Protein AF-A0A7Z9FUJ6-F1 (afdb_monomer)

Structure (mmCIF, N/CA/C/O backbone):
data_AF-A0A7Z9FUJ6-F1
#
_entry.id   AF-A0A7Z9FUJ6-F1
#
loop_
_atom_site.group_PDB
_atom_site.id
_atom_site.type_symbol
_atom_site.label_atom_id
_atom_site.label_alt_id
_atom_site.label_comp_id
_atom_site.label_asym_id
_atom_site.label_entity_id
_atom_site.label_seq_id
_atom_site.pdbx_PDB_ins_code
_atom_site.Cartn_x
_atom_site.Cartn_y
_atom_site.Cartn_z
_atom_site.occupancy
_atom_site.B_iso_or_equiv
_atom_site.auth_seq_id
_atom_site.auth_comp_id
_atom_site.auth_asym_id
_atom_site.auth_atom_id
_atom_site.pdbx_PDB_model_num
ATOM 1 N N . PHE A 1 1 ? -5.712 -7.164 4.061 1.00 82.19 1 PHE A N 1
ATOM 2 C CA . PHE A 1 1 ? -5.294 -5.777 4.360 1.00 82.19 1 PHE A CA 1
ATOM 3 C C . PHE A 1 1 ? -5.244 -5.557 5.870 1.00 82.19 1 PHE A C 1
ATOM 5 O O . PHE A 1 1 ? -6.222 -5.864 6.547 1.00 82.19 1 PHE A O 1
ATOM 12 N N . ILE A 1 2 ? -4.112 -5.079 6.404 1.00 94.31 2 ILE A N 1
ATOM 13 C CA . ILE A 1 2 ? -3.849 -5.029 7.857 1.00 94.31 2 ILE A CA 1
ATOM 14 C C . ILE A 1 2 ? -4.746 -4.037 8.618 1.00 94.31 2 ILE A C 1
ATOM 16 O O . ILE A 1 2 ? -5.009 -4.239 9.803 1.00 94.31 2 ILE A O 1
ATOM 20 N N . PHE A 1 3 ? -5.311 -3.041 7.922 1.00 96.62 3 PHE A N 1
ATOM 21 C CA . PHE A 1 3 ? -6.261 -2.074 8.481 1.00 96.62 3 PHE A CA 1
ATOM 22 C C . PHE A 1 3 ? -7.378 -2.723 9.312 1.00 96.62 3 PHE A C 1
ATOM 24 O O . PHE A 1 3 ? -7.696 -2.244 10.397 1.00 96.62 3 PHE A O 1
ATOM 31 N N . GLY A 1 4 ? -7.937 -3.846 8.841 1.00 94.38 4 GLY A N 1
ATOM 32 C CA . GLY A 1 4 ? -9.034 -4.536 9.526 1.00 94.38 4 GLY A CA 1
ATOM 33 C C . GLY A 1 4 ? -8.681 -5.007 10.942 1.00 94.38 4 GLY A C 1
ATOM 34 O O . GLY A 1 4 ? -9.561 -5.021 11.798 1.00 94.38 4 GLY A O 1
ATOM 35 N N . LYS A 1 5 ? -7.404 -5.332 11.197 1.00 96.06 5 LYS A N 1
ATOM 36 C CA . LYS A 1 5 ? -6.885 -5.631 12.540 1.00 96.06 5 LYS A CA 1
ATOM 37 C C . LYS A 1 5 ? -6.537 -4.352 13.299 1.00 96.06 5 LYS A C 1
ATOM 39 O O . LYS A 1 5 ? -6.907 -4.221 14.457 1.00 96.06 5 LYS A O 1
ATOM 44 N N . PHE A 1 6 ? -5.877 -3.385 12.655 1.00 97.19 6 PHE A N 1
ATOM 45 C CA . PHE A 1 6 ? -5.496 -2.130 13.316 1.00 97.19 6 PHE A CA 1
ATOM 46 C C . PHE A 1 6 ? -6.703 -1.369 13.865 1.00 97.19 6 PHE A C 1
ATOM 48 O O . PHE A 1 6 ? -6.667 -0.951 15.016 1.00 97.19 6 PHE A O 1
ATOM 55 N N . ARG A 1 7 ? -7.814 -1.281 13.124 1.00 96.56 7 ARG A N 1
ATOM 56 C CA . ARG A 1 7 ? -9.029 -0.590 13.596 1.00 96.56 7 ARG A CA 1
ATOM 57 C C . ARG A 1 7 ? -9.665 -1.200 14.855 1.00 96.56 7 ARG A C 1
ATOM 59 O O . ARG A 1 7 ? -10.528 -0.567 15.445 1.00 96.56 7 ARG A O 1
ATOM 66 N N . GLN A 1 8 ? -9.281 -2.422 15.238 1.00 96.50 8 GLN A N 1
ATOM 67 C CA . GLN A 1 8 ? -9.731 -3.085 16.470 1.00 96.50 8 GLN A CA 1
ATOM 68 C C . GLN A 1 8 ? -8.797 -2.819 17.662 1.00 96.50 8 GLN A C 1
ATOM 70 O O . GLN A 1 8 ? -9.179 -3.074 18.797 1.00 96.50 8 GLN A O 1
ATOM 75 N N . LEU A 1 9 ? -7.575 -2.340 17.409 1.00 97.38 9 LEU A N 1
ATOM 76 C CA . LEU A 1 9 ? -6.513 -2.189 18.411 1.00 97.38 9 LEU A CA 1
ATOM 77 C C . LEU A 1 9 ? -6.161 -0.725 18.702 1.00 97.38 9 LEU A C 1
ATOM 79 O O . LEU A 1 9 ? -5.530 -0.439 19.713 1.00 97.38 9 LEU A O 1
ATOM 83 N N . MET A 1 10 ? -6.521 0.203 17.812 1.00 96.31 10 MET A N 1
ATOM 84 C CA . MET A 1 10 ? -6.159 1.617 17.921 1.00 96.31 10 MET A CA 1
ATOM 85 C C . MET A 1 10 ? -7.223 2.528 17.290 1.00 96.31 10 MET A C 1
ATOM 87 O O . MET A 1 10 ? -8.062 2.083 16.507 1.00 96.31 10 MET A O 1
ATOM 91 N N . TRP A 1 11 ? -7.155 3.826 17.596 1.00 97.12 11 TRP A N 1
ATOM 92 C CA . TRP A 1 11 ? -7.940 4.877 16.936 1.00 97.12 11 TRP A CA 1
ATOM 93 C C . TRP A 1 11 ? -7.866 4.826 15.400 1.00 97.12 11 TRP A C 1
ATOM 95 O O . TRP A 1 11 ? -6.808 4.632 14.797 1.00 97.12 11 TRP A O 1
ATOM 105 N N . VAL A 1 12 ? -9.025 5.035 14.769 1.00 97.44 12 VAL A N 1
ATOM 106 C CA . VAL A 1 12 ? -9.238 4.831 13.328 1.00 97.44 12 VAL A CA 1
ATOM 107 C C . VAL A 1 12 ? -8.287 5.648 12.442 1.00 97.44 12 VAL A C 1
ATOM 109 O O . VAL A 1 12 ? -7.729 5.054 11.521 1.00 97.44 12 VAL A O 1
ATOM 112 N N . PRO A 1 13 ? -8.032 6.952 12.685 1.00 97.56 13 PRO A N 1
ATOM 113 C CA . PRO A 1 13 ? -7.120 7.714 11.830 1.00 97.56 13 PRO A CA 1
ATOM 114 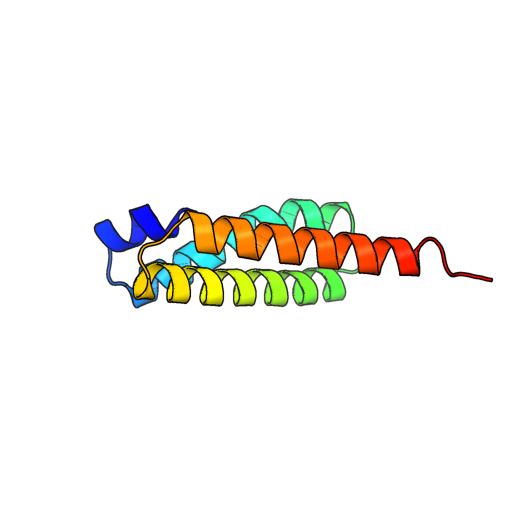C C . PRO A 1 13 ? -5.698 7.142 11.813 1.00 97.56 13 PRO A C 1
ATOM 116 O O . PRO A 1 13 ? -5.097 7.018 10.747 1.00 97.56 13 PRO A O 1
ATOM 119 N N . LEU A 1 14 ? -5.177 6.707 12.964 1.00 97.94 14 LEU A N 1
ATOM 120 C CA . LEU A 1 14 ? -3.868 6.055 13.008 1.00 97.94 14 LEU A CA 1
ATOM 121 C C . LEU A 1 14 ? -3.907 4.671 12.373 1.00 97.94 14 LEU A C 1
ATOM 123 O O . LEU A 1 14 ? -2.967 4.315 11.671 1.00 97.94 14 LEU A O 1
ATOM 127 N N . ALA A 1 15 ? -4.987 3.908 12.567 1.00 97.88 15 ALA A N 1
ATOM 128 C CA . ALA A 1 15 ? -5.148 2.624 11.896 1.00 97.88 15 ALA A CA 1
ATOM 129 C C . ALA A 1 15 ? -5.081 2.787 10.369 1.00 97.88 15 ALA A C 1
ATOM 131 O O . ALA A 1 15 ? -4.405 1.999 9.708 1.00 97.88 15 ALA A O 1
ATOM 132 N N . ILE A 1 16 ? -5.724 3.826 9.818 1.00 98.12 16 ILE A N 1
ATOM 133 C CA . ILE A 1 16 ? -5.661 4.186 8.393 1.00 98.12 16 ILE A CA 1
ATOM 134 C C . ILE A 1 16 ? -4.211 4.469 7.993 1.00 98.12 16 ILE A C 1
ATOM 136 O O . ILE A 1 16 ? -3.672 3.761 7.141 1.00 98.12 16 ILE A O 1
ATOM 140 N N . VAL A 1 17 ? -3.561 5.439 8.643 1.00 98.31 17 VAL A N 1
ATOM 141 C CA . VAL A 1 17 ? -2.205 5.879 8.279 1.00 98.31 17 VAL A CA 1
ATOM 142 C C . VAL A 1 17 ? -1.192 4.743 8.406 1.00 98.31 17 VAL A C 1
ATOM 144 O O . VAL A 1 17 ? -0.475 4.461 7.450 1.00 98.31 17 VAL A O 1
ATOM 147 N N . LEU A 1 18 ? -1.159 4.033 9.535 1.00 98.12 18 LEU A N 1
ATOM 148 C CA . LEU A 1 18 ? -0.213 2.935 9.742 1.00 98.12 18 LEU A CA 1
ATOM 149 C C . LEU A 1 18 ? -0.459 1.782 8.774 1.00 98.12 18 LEU A C 1
ATOM 151 O O . LEU A 1 18 ? 0.500 1.205 8.269 1.00 98.12 18 LEU A O 1
ATOM 155 N N . SER A 1 19 ? -1.718 1.458 8.467 1.00 97.62 19 SER A N 1
ATOM 156 C CA . SER A 1 19 ? -2.007 0.409 7.486 1.00 97.62 19 SER A CA 1
ATOM 157 C C . SER A 1 19 ? -1.542 0.779 6.076 1.00 97.62 19 SER A C 1
ATOM 159 O O . SER A 1 19 ? -1.029 -0.088 5.369 1.00 97.62 19 SER A O 1
ATOM 161 N N . ALA A 1 20 ? -1.658 2.055 5.690 1.00 97.94 20 ALA A N 1
ATOM 162 C CA . ALA A 1 20 ? -1.161 2.568 4.418 1.00 97.94 20 ALA A CA 1
ATOM 163 C C . ALA A 1 20 ? 0.377 2.601 4.378 1.00 97.94 20 ALA A C 1
ATOM 165 O O . ALA A 1 20 ? 0.965 2.214 3.369 1.00 97.94 20 ALA A O 1
ATOM 166 N N . ILE A 1 21 ? 1.041 2.965 5.483 1.00 98.00 21 ILE A N 1
ATOM 167 C CA . ILE A 1 21 ? 2.506 2.878 5.610 1.00 98.00 21 ILE A CA 1
ATOM 168 C C . ILE A 1 21 ? 2.964 1.426 5.4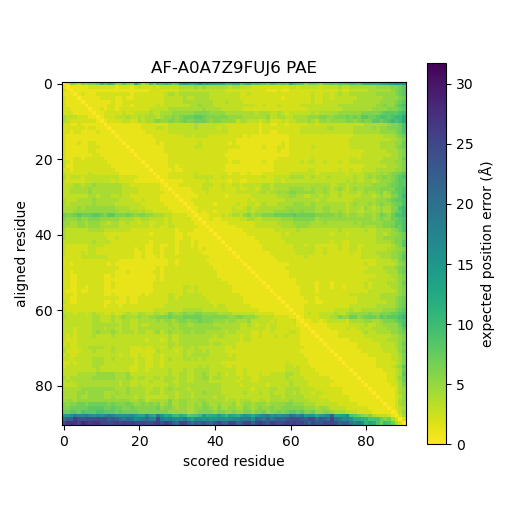61 1.00 98.00 21 ILE A C 1
ATOM 170 O O . ILE A 1 21 ? 3.823 1.149 4.630 1.00 98.00 21 ILE A O 1
ATOM 174 N N . SER A 1 22 ? 2.377 0.481 6.204 1.00 97.00 22 SER A N 1
ATOM 175 C CA . SER A 1 22 ? 2.736 -0.942 6.096 1.00 97.00 22 SER A CA 1
ATOM 176 C C . SER A 1 22 ? 2.533 -1.481 4.680 1.00 97.00 22 SER A C 1
ATOM 178 O O . SER A 1 22 ? 3.359 -2.242 4.184 1.00 97.00 22 SER A O 1
ATOM 180 N N . PHE A 1 23 ? 1.450 -1.070 4.017 1.00 96.12 23 PHE A N 1
ATOM 181 C CA . PHE A 1 23 ? 1.185 -1.432 2.630 1.00 96.12 23 PHE A CA 1
ATOM 182 C C . PHE A 1 23 ? 2.242 -0.857 1.676 1.00 96.12 23 PHE A C 1
ATOM 184 O O . PHE A 1 23 ? 2.751 -1.576 0.823 1.00 96.12 23 PHE A O 1
ATOM 191 N N . THR A 1 24 ? 2.653 0.394 1.869 1.00 97.38 24 THR A N 1
ATOM 192 C CA . THR A 1 24 ? 3.695 1.045 1.056 1.00 97.38 24 THR A CA 1
ATOM 193 C C . THR A 1 24 ? 5.067 0.409 1.274 1.00 97.38 24 THR A C 1
ATOM 195 O O . THR A 1 24 ? 5.756 0.081 0.314 1.00 97.38 24 THR A O 1
ATOM 198 N N . LEU A 1 25 ? 5.441 0.131 2.526 1.00 95.44 25 LEU A N 1
ATOM 199 C CA . LEU A 1 25 ? 6.694 -0.555 2.868 1.00 95.44 25 LEU A CA 1
ATOM 200 C C . LEU A 1 25 ? 6.775 -1.969 2.286 1.00 95.44 25 LEU A C 1
ATOM 202 O O . LEU A 1 25 ? 7.864 -2.453 2.009 1.00 95.44 25 LEU A O 1
ATOM 206 N N . HIS A 1 26 ? 5.645 -2.640 2.070 1.00 94.62 26 HIS A N 1
ATOM 207 C CA . HIS A 1 26 ? 5.641 -3.902 1.336 1.00 94.62 26 HIS A CA 1
ATOM 208 C C . HIS A 1 26 ? 6.018 -3.709 -0.148 1.00 94.62 26 HIS A C 1
ATOM 210 O O . HIS A 1 26 ? 6.75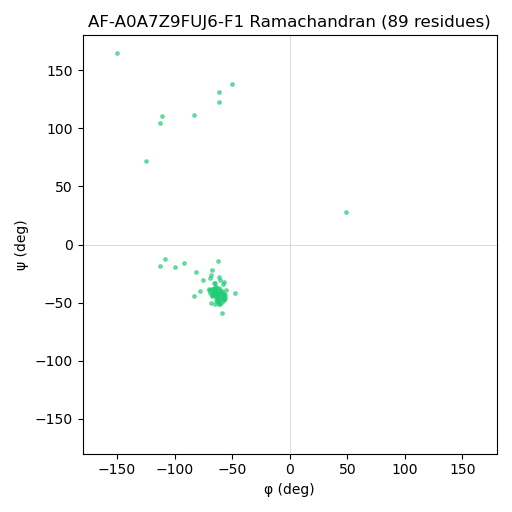8 -4.516 -0.705 1.00 94.62 26 HIS A O 1
ATOM 216 N N . HIS A 1 27 ? 5.567 -2.619 -0.777 1.00 94.00 27 HIS A N 1
ATOM 217 C CA . HIS A 1 27 ? 5.811 -2.331 -2.197 1.00 94.00 27 HIS A CA 1
ATOM 218 C C . HIS A 1 27 ? 7.178 -1.707 -2.471 1.00 94.00 27 HIS A C 1
ATOM 220 O O . HIS A 1 27 ? 7.699 -1.860 -3.577 1.00 94.00 27 HIS A O 1
ATOM 226 N N . ILE A 1 28 ? 7.788 -1.051 -1.480 1.00 95.00 28 ILE A N 1
ATOM 227 C CA . ILE A 1 28 ? 9.098 -0.414 -1.653 1.00 95.00 28 ILE A CA 1
ATOM 228 C C . ILE A 1 28 ? 10.164 -1.416 -2.107 1.00 95.00 28 ILE A C 1
ATOM 230 O O . ILE A 1 28 ? 11.029 -1.042 -2.891 1.00 95.00 28 ILE A O 1
ATOM 234 N N . VAL A 1 29 ? 10.075 -2.685 -1.684 1.00 93.56 29 VAL A N 1
ATOM 235 C CA . VAL A 1 29 ? 11.020 -3.742 -2.077 1.00 93.56 29 VAL A CA 1
ATOM 236 C C . VAL A 1 29 ? 10.916 -4.011 -3.574 1.00 93.56 29 VAL A C 1
ATOM 238 O O . VAL A 1 29 ? 11.917 -3.962 -4.278 1.00 93.56 29 VAL A O 1
ATOM 241 N N . VAL A 1 30 ? 9.700 -4.235 -4.077 1.00 91.56 30 VAL A N 1
ATOM 242 C CA . VAL A 1 30 ? 9.463 -4.510 -5.501 1.00 91.56 30 VAL A CA 1
ATOM 243 C C . VAL A 1 30 ? 9.852 -3.297 -6.346 1.00 91.56 30 VAL A C 1
ATOM 245 O O . VAL A 1 30 ? 10.596 -3.437 -7.312 1.00 91.56 30 VAL A O 1
ATOM 248 N N . LEU A 1 31 ? 9.415 -2.097 -5.957 1.00 93.12 31 LEU A N 1
ATOM 249 C CA . LEU A 1 31 ? 9.721 -0.876 -6.705 1.00 93.12 31 LEU A CA 1
ATOM 250 C C . LEU A 1 31 ? 11.226 -0.589 -6.744 1.00 93.12 31 LEU A C 1
ATOM 252 O O . LEU A 1 31 ? 11.745 -0.292 -7.812 1.00 93.12 31 LEU A O 1
ATOM 256 N N . SER A 1 32 ? 11.937 -0.751 -5.626 1.00 92.88 32 SER A N 1
ATOM 257 C CA . SER A 1 32 ? 13.391 -0.531 -5.573 1.00 92.88 32 SER A CA 1
ATOM 258 C C . SER A 1 32 ? 14.193 -1.567 -6.364 1.00 92.88 32 SER A C 1
ATOM 260 O O . SER A 1 32 ? 15.303 -1.273 -6.793 1.00 92.88 32 SER A O 1
ATOM 262 N N . VAL A 1 33 ? 13.664 -2.782 -6.547 1.00 94.12 33 VAL A N 1
ATOM 263 C CA . VAL A 1 33 ? 14.335 -3.837 -7.325 1.00 94.12 33 VAL A CA 1
ATOM 264 C C . VAL A 1 33 ? 14.185 -3.610 -8.829 1.00 94.12 33 VAL A C 1
ATOM 266 O O . VAL A 1 33 ? 15.134 -3.842 -9.573 1.00 94.12 33 VAL A O 1
ATOM 269 N N . TYR A 1 34 ? 13.010 -3.168 -9.288 1.00 89.56 34 TYR A N 1
ATOM 270 C CA . TYR A 1 34 ? 12.710 -3.076 -10.722 1.00 89.56 34 TYR A CA 1
ATOM 271 C C . TYR A 1 34 ? 12.864 -1.675 -11.322 1.00 89.56 34 TYR A C 1
ATOM 273 O O . TYR A 1 34 ? 12.990 -1.562 -12.540 1.00 89.56 34 TYR A O 1
ATOM 281 N N . ILE A 1 35 ? 12.854 -0.612 -10.512 1.00 91.31 35 ILE A N 1
ATOM 282 C CA . ILE A 1 35 ? 12.959 0.774 -10.984 1.00 91.31 35 ILE A CA 1
ATOM 283 C C . ILE A 1 35 ? 14.318 1.354 -10.558 1.00 91.31 35 ILE A C 1
ATOM 285 O O . ILE A 1 35 ? 14.521 1.602 -9.370 1.00 91.31 35 ILE A O 1
ATOM 289 N N . PRO A 1 36 ? 15.246 1.610 -11.503 1.00 91.38 36 PRO A N 1
ATOM 290 C CA . PRO A 1 36 ? 16.579 2.126 -11.175 1.00 91.38 36 PRO A CA 1
ATOM 291 C C . PRO A 1 36 ? 16.578 3.573 -10.662 1.00 91.38 36 PRO A C 1
ATOM 293 O O . PRO A 1 36 ? 17.470 3.969 -9.917 1.00 91.38 36 PRO A O 1
ATOM 296 N N . ASP A 1 37 ? 15.601 4.379 -11.087 1.00 94.62 37 ASP A N 1
ATOM 297 C CA . ASP A 1 37 ? 15.494 5.785 -10.697 1.00 94.62 37 ASP A CA 1
ATOM 298 C C . ASP A 1 37 ? 14.794 5.924 -9.340 1.00 94.62 37 ASP A C 1
ATOM 300 O O . ASP A 1 37 ? 13.584 5.714 -9.211 1.00 94.62 37 ASP A O 1
ATOM 304 N N . LEU A 1 38 ? 15.559 6.342 -8.330 1.00 94.0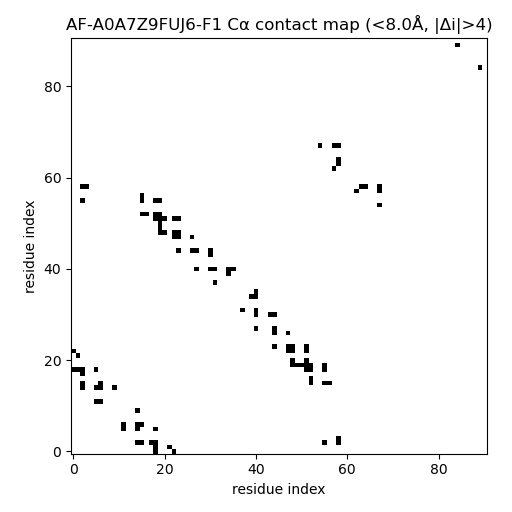0 38 LEU A N 1
ATOM 305 C CA . LEU A 1 38 ? 15.065 6.568 -6.975 1.00 94.00 38 LEU A CA 1
ATOM 306 C C . LEU A 1 38 ? 13.921 7.595 -6.921 1.00 94.00 38 LEU A C 1
ATOM 308 O O . LEU A 1 38 ? 12.999 7.440 -6.121 1.00 94.00 38 LEU A O 1
ATOM 312 N N . SER A 1 39 ? 13.937 8.617 -7.777 1.00 95.38 39 SER A N 1
ATOM 313 C CA . SER A 1 39 ? 12.880 9.637 -7.823 1.00 95.38 39 SER A CA 1
ATOM 314 C C . SER A 1 39 ? 11.55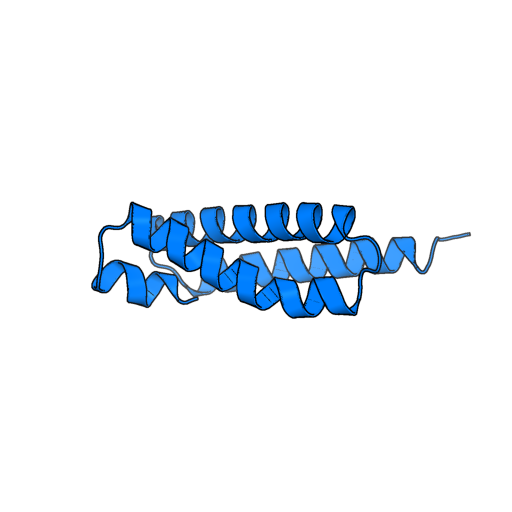4 9.022 -8.267 1.00 95.38 39 SER A C 1
ATOM 316 O O . SER A 1 39 ? 10.505 9.306 -7.685 1.00 95.38 39 SER A O 1
ATOM 318 N N . MET A 1 40 ? 11.607 8.116 -9.247 1.00 94.38 40 MET A N 1
ATOM 319 C CA . MET A 1 40 ? 10.445 7.351 -9.703 1.00 94.38 40 MET A CA 1
ATOM 320 C C . MET A 1 40 ? 9.972 6.356 -8.643 1.00 94.38 40 MET A C 1
ATOM 322 O O . MET A 1 40 ? 8.768 6.238 -8.421 1.00 94.38 40 MET A O 1
ATOM 326 N N . VAL A 1 41 ? 10.889 5.692 -7.928 1.00 95.12 41 VAL A N 1
ATOM 327 C CA . VAL A 1 41 ? 10.536 4.823 -6.788 1.00 95.12 41 VAL A CA 1
ATOM 328 C C . VAL A 1 41 ? 9.758 5.609 -5.735 1.00 95.12 41 VAL A C 1
ATOM 330 O O . VAL A 1 41 ? 8.713 5.142 -5.276 1.00 95.12 41 VAL A O 1
ATOM 333 N N . VAL A 1 42 ? 10.225 6.804 -5.364 1.00 95.69 42 VAL A N 1
ATOM 334 C CA . VAL A 1 42 ? 9.530 7.672 -4.400 1.00 95.69 42 VAL A CA 1
ATOM 335 C C . VAL A 1 42 ? 8.154 8.067 -4.931 1.00 95.69 42 VAL A C 1
ATOM 337 O O . VAL A 1 42 ? 7.162 7.898 -4.222 1.00 95.69 42 VAL A O 1
ATOM 340 N N . LEU A 1 43 ? 8.066 8.521 -6.183 1.00 96.06 43 LEU A N 1
ATOM 341 C CA . LEU A 1 43 ? 6.803 8.922 -6.805 1.00 96.06 43 LEU A CA 1
ATOM 342 C C . LEU A 1 43 ? 5.778 7.779 -6.833 1.00 96.06 43 LEU A C 1
ATOM 344 O O . LEU A 1 43 ? 4.621 7.969 -6.455 1.00 96.06 43 LEU A O 1
ATOM 348 N N . PHE A 1 44 ? 6.190 6.576 -7.231 1.00 95.00 44 PHE A N 1
ATOM 349 C CA . PHE A 1 44 ? 5.304 5.415 -7.268 1.00 95.00 44 PHE A CA 1
ATOM 350 C C . PHE A 1 44 ? 4.884 4.969 -5.867 1.00 95.00 44 PHE A C 1
ATOM 352 O O . PHE A 1 44 ? 3.712 4.658 -5.660 1.00 95.00 44 PHE A O 1
ATOM 359 N N . ASN A 1 45 ? 5.780 5.023 -4.875 1.00 96.56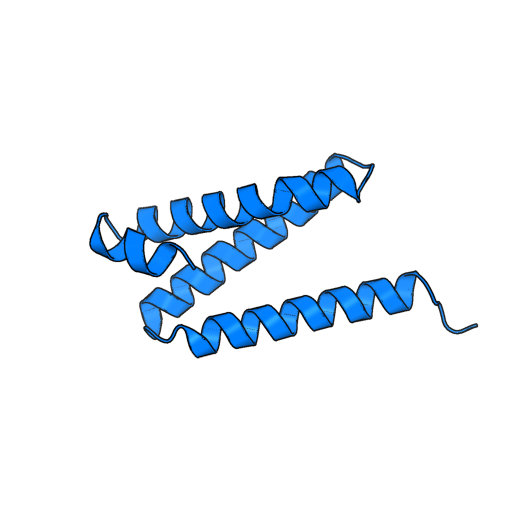 45 ASN A N 1
ATOM 360 C CA . ASN A 1 45 ? 5.415 4.748 -3.483 1.00 96.56 45 ASN A CA 1
ATOM 361 C C . ASN A 1 45 ? 4.425 5.777 -2.916 1.00 96.56 45 ASN A C 1
ATOM 363 O O . ASN A 1 45 ? 3.555 5.393 -2.138 1.00 96.56 45 ASN A O 1
ATOM 367 N N . LEU A 1 46 ? 4.484 7.052 -3.322 1.00 97.38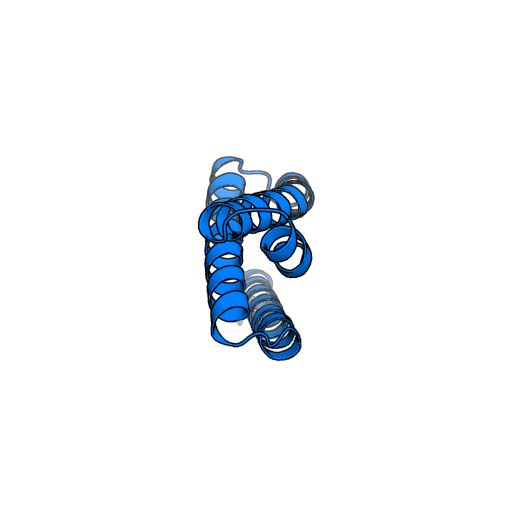 46 LEU A N 1
ATOM 368 C CA . LEU A 1 46 ? 3.456 8.038 -2.956 1.00 97.38 46 LEU A CA 1
ATOM 369 C C . LEU A 1 46 ? 2.081 7.652 -3.521 1.00 97.38 46 LEU A C 1
ATOM 371 O O . LEU A 1 46 ? 1.075 7.764 -2.819 1.00 97.38 46 LEU A O 1
ATOM 375 N N . GLY A 1 47 ? 2.039 7.138 -4.753 1.00 96.38 47 GLY A N 1
ATOM 376 C CA . GLY A 1 47 ? 0.823 6.584 -5.353 1.00 96.38 47 GLY A CA 1
ATOM 377 C C . GLY A 1 47 ? 0.287 5.368 -4.590 1.00 96.38 47 GLY A C 1
ATOM 378 O O . GLY A 1 47 ? -0.895 5.325 -4.247 1.00 96.38 47 GLY A O 1
ATOM 379 N N . VAL A 1 48 ? 1.159 4.412 -4.250 1.00 96.94 48 VAL A N 1
ATOM 380 C CA . VAL A 1 48 ? 0.811 3.232 -3.434 1.00 96.94 48 VAL A CA 1
ATOM 381 C C . VAL A 1 48 ? 0.280 3.648 -2.059 1.00 96.94 48 VAL A C 1
ATOM 383 O O . VAL A 1 48 ? -0.732 3.115 -1.599 1.00 96.94 48 VAL A O 1
ATOM 386 N N . PHE A 1 49 ? 0.913 4.634 -1.420 1.00 98.12 49 PHE A N 1
ATOM 387 C CA . PHE A 1 49 ? 0.479 5.172 -0.133 1.00 98.12 49 PHE A CA 1
ATOM 388 C C . PHE A 1 49 ? -0.908 5.811 -0.222 1.00 98.12 49 PHE A C 1
ATOM 390 O O . PHE A 1 49 ? -1.780 5.498 0.592 1.00 98.12 49 PHE A O 1
ATOM 397 N N . ALA A 1 50 ? -1.149 6.644 -1.240 1.00 98.06 50 ALA A N 1
ATOM 398 C CA . ALA A 1 50 ? -2.458 7.240 -1.491 1.00 98.06 50 ALA A CA 1
ATOM 399 C C . ALA A 1 50 ? -3.536 6.168 -1.725 1.00 98.06 50 ALA A C 1
ATOM 401 O O . ALA A 1 50 ? -4.613 6.245 -1.131 1.00 98.06 50 ALA A O 1
ATOM 402 N N . GLY A 1 51 ? -3.230 5.127 -2.507 1.00 96.75 51 GLY A N 1
ATOM 403 C CA . GLY A 1 51 ? -4.102 3.961 -2.670 1.00 96.75 51 GLY A CA 1
ATOM 404 C C . GLY A 1 51 ? -4.421 3.293 -1.331 1.00 96.75 51 GLY A C 1
ATOM 405 O O . GLY A 1 51 ? -5.588 3.077 -1.003 1.00 96.75 51 GLY A O 1
ATOM 406 N N . GLY A 1 52 ? -3.403 3.058 -0.498 1.00 97.38 52 GLY A N 1
ATOM 407 C CA . GLY A 1 52 ? -3.555 2.516 0.854 1.00 97.38 52 GLY A CA 1
ATOM 408 C C . GLY A 1 52 ? -4.492 3.342 1.743 1.00 97.38 52 GLY A C 1
ATOM 409 O O . GLY A 1 52 ? -5.351 2.771 2.419 1.00 97.38 52 GLY A O 1
ATOM 410 N N . LEU A 1 53 ? -4.379 4.676 1.710 1.00 98.31 53 LEU A N 1
ATOM 411 C CA . LEU A 1 53 ? -5.281 5.582 2.434 1.00 98.31 53 LEU A CA 1
ATOM 412 C C . LEU A 1 53 ? -6.725 5.473 1.927 1.00 98.31 53 LEU A C 1
ATOM 414 O O . LEU A 1 53 ? -7.651 5.358 2.734 1.00 98.31 53 LEU A O 1
ATOM 418 N N . ILE A 1 54 ? -6.919 5.467 0.604 1.00 97.69 54 ILE A N 1
ATOM 419 C CA . ILE A 1 54 ? -8.239 5.352 -0.032 1.00 97.69 54 ILE A CA 1
ATOM 420 C C . ILE A 1 54 ? -8.895 4.029 0.361 1.00 97.69 54 ILE A C 1
ATOM 422 O O . ILE A 1 54 ? -10.021 4.018 0.859 1.00 97.69 54 ILE A O 1
ATOM 426 N N . TRP A 1 55 ? -8.190 2.909 0.206 1.00 97.69 55 TRP A N 1
ATOM 427 C CA . TRP A 1 55 ? -8.718 1.591 0.546 1.00 97.69 55 TRP A CA 1
ATOM 428 C C . TRP A 1 55 ? -9.002 1.437 2.038 1.00 97.69 55 TRP A C 1
ATOM 430 O O . TRP A 1 55 ? -10.014 0.839 2.393 1.00 97.69 55 TRP A O 1
ATOM 440 N N . ALA A 1 56 ? -8.185 2.006 2.928 1.00 97.38 56 ALA A N 1
ATOM 441 C CA . ALA A 1 56 ? -8.480 2.026 4.363 1.00 97.38 56 ALA A CA 1
ATOM 442 C C . ALA A 1 56 ? -9.733 2.843 4.691 1.00 97.38 56 ALA A C 1
ATOM 444 O O . ALA A 1 56 ? -10.595 2.363 5.430 1.00 97.38 56 ALA A O 1
ATOM 445 N N . GLY A 1 57 ? -9.889 4.025 4.090 1.00 96.94 57 GLY A N 1
ATOM 446 C CA . GLY A 1 57 ? -11.092 4.845 4.240 1.00 96.94 57 GLY A CA 1
ATOM 447 C C . GLY A 1 57 ? -12.351 4.143 3.724 1.00 96.94 57 GLY A C 1
ATOM 448 O O . GLY A 1 57 ? -13.376 4.109 4.410 1.00 96.94 57 GLY A O 1
ATOM 449 N N . LEU A 1 58 ? -12.268 3.504 2.554 1.00 96.31 58 LEU A N 1
ATOM 450 C CA . LEU A 1 58 ? -13.361 2.701 2.000 1.00 96.31 58 LEU A CA 1
ATOM 451 C C . LEU A 1 58 ? -13.670 1.487 2.882 1.00 96.31 58 LEU A C 1
ATOM 453 O O . LEU A 1 58 ? -14.843 1.168 3.086 1.00 96.31 58 LEU A O 1
ATOM 457 N N . TYR A 1 59 ? -12.652 0.844 3.466 1.00 96.81 59 TYR A N 1
ATOM 458 C CA . TYR A 1 59 ? -12.869 -0.317 4.334 1.00 96.81 59 TYR A CA 1
ATOM 459 C C . TYR A 1 59 ? -13.583 0.113 5.599 1.00 96.81 59 TYR A C 1
ATOM 461 O O . TYR A 1 59 ? -14.493 -0.563 6.068 1.00 96.81 59 TYR A O 1
ATOM 469 N N . GLN A 1 60 ? -13.196 1.261 6.146 1.00 96.81 60 GLN A N 1
ATOM 470 C CA . GLN A 1 60 ? -13.864 1.813 7.305 1.00 96.81 60 GLN A CA 1
ATOM 471 C C . GLN A 1 60 ? -15.327 2.135 7.004 1.00 96.81 60 GLN A C 1
ATOM 473 O O . GLN A 1 60 ? -16.200 1.765 7.786 1.00 96.81 60 GLN A O 1
ATOM 478 N N . LYS A 1 61 ? -15.596 2.788 5.868 1.00 95.62 61 LYS A N 1
ATOM 479 C CA . LYS A 1 61 ? -16.941 3.233 5.492 1.00 95.62 61 LYS A CA 1
ATOM 480 C C . LYS A 1 61 ? -17.892 2.074 5.198 1.00 95.62 61 LYS A C 1
ATOM 482 O O . LYS A 1 61 ? -19.039 2.112 5.625 1.00 95.62 61 LYS A O 1
ATOM 487 N N . PHE A 1 62 ? -17.430 1.063 4.466 1.00 94.12 62 PHE A N 1
ATOM 488 C CA . PHE A 1 62 ? -18.300 0.005 3.945 1.00 94.12 62 PHE A CA 1
ATOM 489 C C . PHE A 1 62 ? -18.117 -1.347 4.635 1.00 94.12 62 PHE A C 1
ATOM 491 O O . PHE A 1 62 ? -18.924 -2.247 4.427 1.00 94.12 62 PHE A O 1
ATOM 498 N N . SER A 1 63 ? -17.056 -1.523 5.430 1.00 93.19 63 SER A N 1
ATOM 499 C CA . SER A 1 63 ? -16.700 -2.789 6.092 1.00 93.19 63 SER A CA 1
ATOM 500 C C . SER A 1 63 ? -16.697 -4.013 5.166 1.00 93.19 63 SER A C 1
ATOM 502 O O . SER A 1 63 ? -16.856 -5.142 5.618 1.00 93.19 63 SER A O 1
ATOM 504 N N . ASN A 1 64 ? -16.444 -3.796 3.872 1.00 93.25 64 ASN A N 1
ATOM 505 C CA . ASN A 1 64 ? -16.432 -4.833 2.851 1.00 93.25 64 ASN A CA 1
ATOM 506 C C . ASN A 1 64 ? -15.011 -5.039 2.314 1.00 93.25 64 ASN A C 1
ATOM 508 O O . ASN A 1 64 ? -14.505 -4.243 1.522 1.00 93.25 64 ASN A O 1
ATOM 512 N N . PHE A 1 65 ? -14.380 -6.133 2.739 1.00 92.38 65 PHE A N 1
ATOM 513 C CA . PHE A 1 65 ? -13.036 -6.500 2.298 1.00 92.38 65 PHE A CA 1
ATOM 514 C C . PHE A 1 65 ? -12.972 -6.832 0.800 1.00 92.38 65 PHE A C 1
ATOM 516 O O . PHE A 1 65 ? -12.021 -6.438 0.126 1.00 92.38 65 PHE A O 1
ATOM 523 N N . TRP A 1 66 ? -13.987 -7.521 0.274 1.00 94.19 66 TRP A N 1
ATOM 524 C CA . TRP A 1 66 ? -14.019 -7.972 -1.117 1.00 94.19 66 TRP A CA 1
ATOM 525 C C . TRP A 1 66 ? -14.085 -6.812 -2.101 1.00 94.19 66 TRP A C 1
ATOM 527 O O . TRP A 1 66 ? -13.375 -6.830 -3.099 1.00 94.19 66 TRP A O 1
ATOM 537 N N . ALA A 1 67 ? -14.873 -5.779 -1.796 1.00 91.12 67 ALA A N 1
ATOM 538 C CA . ALA A 1 67 ? -14.957 -4.584 -2.633 1.00 91.12 67 ALA A CA 1
ATOM 539 C C . ALA A 1 67 ? -13.587 -3.903 -2.789 1.00 91.12 67 ALA A C 1
ATOM 541 O O . ALA A 1 67 ? -13.198 -3.511 -3.886 1.00 91.12 67 ALA A O 1
ATOM 542 N N . ILE A 1 68 ? -12.825 -3.821 -1.698 1.00 94.06 68 ILE A N 1
ATOM 543 C CA . ILE A 1 68 ? -11.479 -3.243 -1.703 1.00 94.06 68 ILE A CA 1
ATOM 544 C C . ILE A 1 68 ? -10.515 -4.108 -2.483 1.00 94.06 68 ILE A C 1
ATOM 546 O O . ILE A 1 68 ? -9.822 -3.599 -3.358 1.00 94.06 68 ILE A O 1
ATOM 550 N N . TRP A 1 69 ? -10.489 -5.404 -2.181 1.00 94.06 69 TRP A N 1
ATOM 551 C CA . TRP A 1 69 ? -9.594 -6.339 -2.846 1.00 94.06 69 TRP A CA 1
ATOM 552 C C . TRP A 1 69 ? -9.847 -6.381 -4.358 1.00 94.06 69 TRP A C 1
ATOM 554 O O . TRP A 1 69 ? -8.904 -6.312 -5.139 1.00 94.06 69 TRP A O 1
ATOM 564 N N . LEU A 1 70 ? -11.115 -6.392 -4.779 1.00 96.25 70 LEU A N 1
ATOM 565 C CA . LEU A 1 70 ? -11.472 -6.356 -6.195 1.00 96.25 70 LEU A CA 1
ATOM 566 C C . LEU A 1 70 ? -11.082 -5.023 -6.845 1.00 96.25 70 LEU A C 1
ATOM 568 O O . LEU A 1 70 ? -10.525 -5.019 -7.937 1.00 96.25 70 LEU A O 1
ATOM 572 N N . SER A 1 71 ? -11.324 -3.891 -6.176 1.00 94.62 71 SER A N 1
ATOM 573 C CA . SER A 1 71 ? -10.906 -2.583 -6.699 1.00 94.62 71 SER A CA 1
ATOM 574 C C . SER A 1 71 ? -9.386 -2.476 -6.855 1.00 94.62 71 SER A C 1
ATOM 576 O O . SER A 1 71 ? -8.914 -1.912 -7.835 1.00 94.62 71 SER A O 1
ATOM 578 N N . HIS A 1 72 ? -8.625 -3.064 -5.9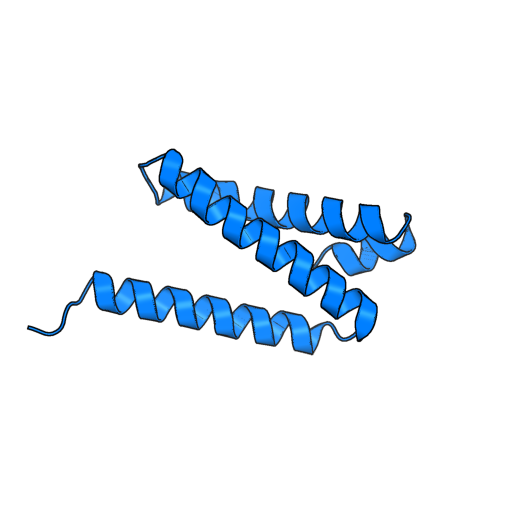29 1.00 94.56 72 HIS A N 1
ATOM 579 C CA . HIS A 1 72 ? -7.171 -3.155 -6.010 1.00 94.56 72 HIS A CA 1
ATOM 580 C C . HIS A 1 72 ? -6.734 -3.982 -7.215 1.00 94.56 72 HIS A C 1
ATOM 582 O O . HIS A 1 72 ? -5.931 -3.513 -8.013 1.00 94.56 72 HIS A O 1
ATOM 588 N N . LEU A 1 73 ? -7.318 -5.169 -7.398 1.00 95.69 73 LEU A N 1
ATOM 589 C CA . LEU A 1 73 ? -7.029 -6.026 -8.547 1.00 95.69 73 LEU A CA 1
ATOM 590 C C . LEU A 1 73 ? -7.250 -5.294 -9.882 1.00 95.69 73 LEU A C 1
ATOM 592 O O . LEU A 1 73 ? -6.463 -5.444 -10.811 1.00 95.69 73 LEU A O 1
ATOM 596 N N . ILE A 1 74 ? -8.300 -4.474 -9.979 1.00 97.25 74 ILE A N 1
ATOM 597 C CA . ILE A 1 74 ? -8.568 -3.662 -11.177 1.00 97.25 74 ILE A CA 1
ATOM 598 C C . ILE A 1 74 ? -7.451 -2.636 -11.413 1.00 97.25 74 ILE A C 1
ATOM 600 O O . ILE A 1 74 ? -7.027 -2.451 -12.554 1.00 97.25 74 ILE A O 1
ATOM 604 N N . VAL A 1 75 ? -6.958 -1.982 -10.356 1.00 95.62 75 VAL A N 1
ATOM 605 C CA . VAL A 1 75 ? -5.828 -1.043 -10.451 1.00 95.62 75 VAL A CA 1
ATOM 606 C C . VAL A 1 75 ? -4.559 -1.765 -10.904 1.00 95.62 75 VAL A C 1
ATOM 608 O O . VAL A 1 75 ? -3.885 -1.263 -11.804 1.00 95.62 75 VAL A O 1
ATOM 611 N N . ASP A 1 76 ? -4.278 -2.957 -10.372 1.00 93.69 76 ASP A N 1
ATOM 612 C CA . ASP A 1 76 ? -3.126 -3.767 -10.790 1.00 93.69 76 ASP A CA 1
ATOM 613 C C . ASP A 1 76 ? -3.193 -4.083 -12.285 1.00 93.69 76 ASP A C 1
ATOM 615 O O . ASP A 1 76 ? -2.239 -3.834 -13.022 1.00 93.69 76 ASP A O 1
ATOM 619 N N . VAL A 1 77 ? -4.345 -4.565 -12.763 1.00 97.00 77 VAL A N 1
ATOM 620 C CA . VAL A 1 77 ? -4.565 -4.830 -14.192 1.00 97.00 77 VAL A CA 1
ATOM 621 C C . VAL A 1 77 ? -4.365 -3.559 -15.017 1.00 97.00 77 VAL A C 1
ATOM 623 O O . VAL A 1 77 ? -3.710 -3.604 -16.056 1.00 97.00 77 VAL A O 1
ATOM 626 N N . GLY A 1 78 ? -4.871 -2.415 -14.552 1.00 96.00 78 GLY A N 1
ATOM 627 C CA . GLY A 1 78 ? -4.679 -1.125 -15.213 1.00 96.00 78 GLY A CA 1
ATOM 628 C C . GLY A 1 78 ? -3.203 -0.752 -15.371 1.00 96.00 78 GLY A C 1
ATOM 629 O O . GLY A 1 78 ? -2.778 -0.389 -16.469 1.00 96.00 78 GLY A O 1
ATOM 630 N N . ILE A 1 79 ? -2.407 -0.900 -14.309 1.00 91.75 79 ILE A N 1
ATOM 631 C CA . ILE A 1 79 ? -0.958 -0.647 -14.341 1.00 91.75 79 ILE A CA 1
ATOM 632 C C . ILE A 1 79 ? -0.272 -1.604 -15.320 1.00 91.75 79 ILE A C 1
ATOM 634 O O . ILE A 1 79 ? 0.498 -1.152 -16.166 1.00 91.75 79 ILE A O 1
ATOM 638 N N . MET A 1 80 ? -0.589 -2.900 -15.267 1.00 91.94 80 MET A N 1
ATOM 639 C CA . MET A 1 80 ? -0.012 -3.897 -16.177 1.00 91.94 80 MET A CA 1
ATOM 640 C C . MET A 1 80 ? -0.335 -3.586 -17.643 1.00 91.94 80 MET A C 1
ATOM 642 O O . MET A 1 80 ? 0.537 -3.709 -18.499 1.00 91.94 80 MET A O 1
ATOM 646 N N . VAL A 1 81 ? -1.552 -3.120 -17.942 1.00 95.56 81 VAL A N 1
ATOM 647 C CA . VAL A 1 81 ? -1.950 -2.692 -19.295 1.00 95.56 81 VAL A CA 1
ATOM 648 C C . VAL A 1 81 ? -1.174 -1.455 -19.748 1.00 95.56 81 VAL A C 1
ATOM 650 O O . VAL A 1 81 ? -0.736 -1.402 -20.898 1.00 95.56 81 VAL A O 1
ATOM 653 N N . ILE A 1 82 ? -0.996 -0.457 -18.877 1.00 92.00 82 ILE A N 1
ATOM 654 C CA . ILE A 1 82 ? -0.215 0.749 -19.199 1.00 92.00 82 ILE A CA 1
ATOM 655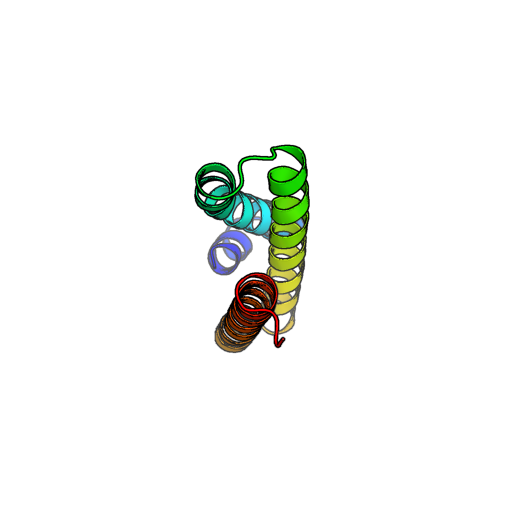 C C . ILE A 1 82 ? 1.236 0.366 -19.500 1.00 92.00 82 ILE A C 1
ATOM 657 O O . ILE A 1 82 ? 1.765 0.754 -20.540 1.00 92.00 82 ILE A O 1
ATOM 661 N N . VAL A 1 83 ? 1.856 -0.439 -18.636 1.00 88.81 83 VAL A N 1
ATOM 662 C CA . VAL A 1 83 ? 3.237 -0.904 -18.822 1.00 88.81 83 VAL A CA 1
ATOM 663 C C . VAL A 1 83 ? 3.363 -1.747 -20.091 1.00 88.81 83 VAL A C 1
ATOM 665 O O . VAL A 1 83 ? 4.289 -1.528 -20.865 1.00 88.81 83 VAL A O 1
ATOM 668 N N . TYR A 1 84 ? 2.410 -2.639 -20.370 1.00 92.12 84 TYR A N 1
ATOM 669 C CA . TYR A 1 84 ? 2.382 -3.416 -21.611 1.00 92.12 84 TYR A CA 1
ATOM 670 C C . TYR A 1 84 ? 2.391 -2.512 -22.851 1.00 92.12 84 TYR A C 1
ATOM 672 O O . TYR A 1 84 ? 3.188 -2.728 -23.756 1.00 92.12 84 TYR A O 1
ATOM 680 N N . LYS A 1 85 ? 1.573 -1.453 -22.879 1.00 93.50 85 LYS A N 1
ATOM 681 C CA . LYS A 1 85 ? 1.549 -0.497 -24.000 1.00 93.50 85 LYS A CA 1
ATOM 682 C C . LYS A 1 85 ? 2.846 0.298 -24.151 1.00 93.50 85 LYS A C 1
ATOM 684 O O . LYS A 1 85 ? 3.210 0.638 -25.270 1.00 93.50 85 LYS A O 1
ATOM 689 N N . ILE A 1 86 ? 3.524 0.611 -23.045 1.00 89.88 86 ILE A N 1
ATOM 690 C CA . ILE A 1 86 ? 4.827 1.292 -23.072 1.00 89.88 86 ILE A CA 1
ATOM 691 C C . ILE A 1 86 ? 5.907 0.358 -23.635 1.00 89.88 86 ILE A C 1
ATOM 693 O O . ILE A 1 86 ? 6.733 0.793 -24.431 1.00 89.88 86 ILE A O 1
ATOM 697 N N . LEU A 1 87 ? 5.899 -0.917 -23.234 1.00 89.06 87 LEU A N 1
ATOM 698 C CA . LEU A 1 87 ? 6.885 -1.911 -23.674 1.00 89.06 87 LEU A CA 1
ATOM 699 C C . LEU A 1 87 ? 6.651 -2.404 -25.106 1.00 89.06 87 LEU A C 1
ATOM 701 O O . LEU A 1 87 ? 7.610 -2.736 -25.798 1.00 89.06 87 LEU A O 1
ATOM 705 N N . PHE A 1 88 ? 5.396 -2.429 -25.555 1.00 93.94 88 PHE A N 1
ATOM 706 C CA . PHE A 1 88 ? 4.996 -2.848 -26.897 1.00 93.94 88 PHE A CA 1
ATOM 707 C C . PHE A 1 88 ? 4.169 -1.745 -27.575 1.00 93.94 88 PHE A C 1
ATOM 709 O O . PHE A 1 88 ? 2.950 -1.892 -27.719 1.00 93.94 88 PHE A O 1
ATOM 716 N N . PRO A 1 89 ? 4.796 -0.625 -27.981 1.00 85.94 89 PRO A N 1
ATOM 717 C CA . PRO A 1 89 ? 4.098 0.416 -28.720 1.00 85.94 89 PRO A CA 1
ATOM 718 C C . PRO A 1 89 ? 3.590 -0.161 -30.044 1.00 85.94 89 PRO A C 1
ATOM 720 O O . PRO A 1 89 ? 4.348 -0.809 -30.768 1.00 85.94 89 PRO A O 1
ATOM 723 N N . SER A 1 90 ? 2.318 0.066 -30.373 1.00 79.69 90 SER A N 1
ATOM 724 C CA . SER A 1 90 ? 1.820 -0.214 -31.721 1.00 79.69 90 SER A CA 1
ATOM 725 C C . SER A 1 90 ? 2.595 0.659 -32.715 1.00 79.69 90 SER A C 1
ATOM 727 O O . SER A 1 90 ? 2.624 1.877 -32.536 1.00 79.69 90 SER A O 1
ATOM 729 N N . ALA A 1 91 ? 3.245 0.028 -33.699 1.00 61.88 91 ALA A N 1
ATOM 730 C CA . ALA A 1 91 ? 3.933 0.701 -34.803 1.00 61.88 91 ALA A CA 1
ATOM 731 C C . ALA A 1 91 ? 2.967 1.504 -35.687 1.00 61.88 91 ALA A C 1
ATOM 733 O O . ALA A 1 91 ? 1.792 1.080 -35.811 1.00 61.88 91 ALA A O 1
#

Solvent-accessible surface area (backbone atoms only — not comparable to full-atom values): 4971 Å² total; per-residue (Å²): 122,66,33,75,58,34,52,77,76,45,64,57,72,57,18,29,54,53,34,8,50,55,52,25,61,62,46,49,58,58,39,60,72,75,37,90,49,63,69,57,34,52,54,50,43,52,52,45,28,52,49,29,41,52,46,34,52,50,33,70,76,64,70,41,67,64,63,45,55,52,55,48,51,51,51,53,52,50,51,52,52,53,52,48,46,71,78,56,62,84,129

pLDDT: mean 94.45, std 4.72, range [61.88, 98.31]

Radius of gyration: 14.99 Å; Cα contacts (8 Å, |Δi|>4): 59; chains: 1; bounding box: 35×18×53 Å

Sequence (91 aa):
FIFGKFRQLMWVPLAIVLSAISFTLHHIVVLSVYIPDLSMVVLFNLGVFAGGLIWAGLYQKFSNFWAIWLSHLIVDVGIMVIVYKILFPSA

Foldseek 3Di:
DCLVVLVVVDDLVVSQQVQLVVQLVVCLVVLVVPPVDPVVSVVVSVVSSVLSNVLSVVCVVPVDPVVSVVVVVVVVVVVVVVVVCVVDPDD

Mean predicted aligned error: 3.35 Å

Secondary structure (DSSP, 8-state):
-THHHHHHHS-HHHHHHHHHHHHHHHHHHHHHHH---HHHHHHHHHHHHHHHHHHHHHHHHH--HHHHHHHHHHHHHHHHHHHHHHHS---